Protein AF-A0A956CXM8-F1 (afdb_monomer_lite)

Secondary structure (DSSP, 8-state):
---SSHHHHH-HHHHS-B--TTT--S-EEEEEEEEEEETTEEEEEEEEEEETTT--EEEEE-HHHHHHHHHHHHHHHHHHHHHHHHHHH-TTT-HHHHHHHHHHHHHHHHHHHHHHHHHHHHHHS-B-

pLDDT: mean 85.51, std 10.47, range [41.03, 95.62]

Sequence (128 aa):
MFGRNADLSTDQRANETRKCAGCGQPAVRVYHVTRHYVNSIPAGRTYEHRCHACGVQFRTISTW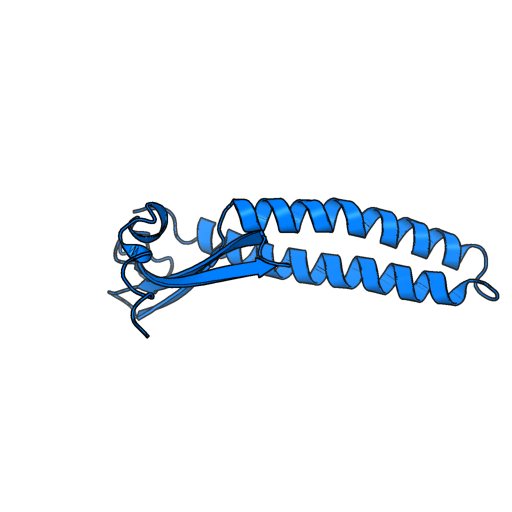RAIREAFFVMLMVPIGLVMLGVGAMDLSDHWWAILVGLLFVGVAGLISWSTGKALLQLSKNPPA

Foldseek 3Di:
DPDWPVVLVPPPVQVFFWQDLVPRDSQKGFPGKDFDDDPNHGLFIKTWIAGPPPRDIDIATDPSNLVVLVVLLVVLQVQLVVLCVVCVVPVPPRVVSPVSSCVSNVVNVVSCVVNVRNVVSPVSIDGD

Structure (mmCIF, N/CA/C/O backbone):
data_AF-A0A956CXM8-F1
#
_entry.id   AF-A0A956CXM8-F1
#
loop_
_atom_site.group_PDB
_atom_site.id
_atom_site.type_symbol
_atom_site.label_atom_id
_atom_site.label_alt_id
_atom_site.label_comp_id
_atom_site.label_asym_id
_atom_site.label_entity_id
_atom_site.label_seq_id
_atom_site.pdbx_PDB_ins_code
_atom_site.Cartn_x
_atom_site.Cartn_y
_atom_site.Cartn_z
_atom_site.occupancy
_atom_site.B_iso_or_equiv
_atom_site.auth_seq_id
_atom_site.auth_comp_id
_atom_site.auth_asym_id
_atom_site.auth_atom_id
_atom_site.pdbx_PDB_model_num
ATOM 1 N N . MET A 1 1 ? -21.141 -20.766 0.888 1.00 41.09 1 MET A N 1
ATOM 2 C CA . MET A 1 1 ? -21.097 -19.390 1.438 1.00 41.09 1 MET A CA 1
ATOM 3 C C . MET A 1 1 ? -21.161 -19.429 2.972 1.00 41.09 1 MET A C 1
ATOM 5 O O . MET A 1 1 ? -22.237 -19.240 3.493 1.00 41.09 1 MET A O 1
ATOM 9 N N . PHE A 1 2 ? -20.064 -19.670 3.708 1.00 41.41 2 PHE A N 1
ATOM 10 C CA . PHE A 1 2 ? -20.016 -19.548 5.190 1.00 41.41 2 PHE A CA 1
ATOM 11 C C . PHE A 1 2 ? -18.562 -19.397 5.700 1.00 41.41 2 PHE A C 1
ATOM 13 O O . PHE A 1 2 ? -18.099 -20.168 6.525 1.00 41.41 2 PHE A O 1
ATOM 20 N N . GLY A 1 3 ? -17.799 -18.431 5.169 1.00 41.03 3 GLY A N 1
ATOM 21 C CA . GLY A 1 3 ? -16.382 -18.245 5.552 1.00 41.03 3 GLY A CA 1
ATOM 22 C C . GLY A 1 3 ? -15.984 -16.843 6.024 1.00 41.03 3 GLY A C 1
ATOM 23 O O . GLY A 1 3 ? -14.867 -16.655 6.479 1.00 41.03 3 GLY A O 1
ATOM 24 N N . ARG A 1 4 ? -16.863 -15.834 5.922 1.00 52.19 4 ARG A N 1
ATOM 25 C CA . ARG A 1 4 ? -16.454 -14.422 6.087 1.00 52.19 4 ARG A CA 1
ATOM 26 C C . ARG A 1 4 ? -16.286 -13.943 7.537 1.00 52.19 4 ARG A C 1
ATOM 28 O O . ARG A 1 4 ? -15.542 -12.994 7.744 1.00 52.19 4 ARG A O 1
ATOM 35 N N . ASN A 1 5 ? -16.924 -14.582 8.521 1.00 50.28 5 ASN A N 1
ATOM 36 C CA . ASN A 1 5 ? -16.932 -14.080 9.907 1.00 50.28 5 ASN A CA 1
ATOM 37 C C . ASN A 1 5 ? -15.957 -14.803 10.853 1.00 50.28 5 ASN A C 1
ATOM 39 O O . ASN A 1 5 ? -15.498 -14.190 11.811 1.00 50.28 5 ASN A O 1
ATOM 43 N N . ALA A 1 6 ? -15.596 -16.063 10.581 1.00 50.69 6 ALA A N 1
ATOM 44 C CA . ALA A 1 6 ? -14.686 -16.836 11.442 1.00 50.69 6 ALA A CA 1
ATOM 45 C C . ALA A 1 6 ? -13.232 -16.318 11.414 1.00 50.69 6 ALA A C 1
ATOM 47 O O . ALA A 1 6 ? -12.463 -16.534 12.345 1.00 50.69 6 ALA A O 1
ATOM 48 N N . ASP A 1 7 ? -12.858 -15.600 10.354 1.00 60.62 7 ASP A N 1
ATOM 49 C CA . ASP A 1 7 ? -11.508 -15.061 10.179 1.00 60.62 7 ASP A CA 1
ATOM 50 C C . ASP A 1 7 ? -11.288 -13.705 10.874 1.00 60.62 7 ASP A C 1
ATOM 52 O O . ASP A 1 7 ? -10.146 -13.334 11.139 1.00 60.62 7 ASP A O 1
ATOM 56 N N . LEU A 1 8 ? -12.356 -12.957 11.178 1.00 61.78 8 LEU A N 1
ATOM 57 C CA . LEU A 1 8 ? -12.264 -11.701 11.937 1.00 61.78 8 LEU A CA 1
ATOM 58 C C . LEU A 1 8 ? -11.921 -11.974 13.404 1.00 61.78 8 LEU A C 1
ATOM 60 O O . LEU A 1 8 ? -11.103 -11.265 13.978 1.00 61.78 8 LEU A O 1
ATOM 64 N N . SER A 1 9 ? -12.511 -13.019 13.995 1.00 63.53 9 SER A N 1
ATOM 65 C CA . SER A 1 9 ? -12.311 -13.348 15.410 1.00 63.53 9 SER A CA 1
ATOM 66 C C . SER A 1 9 ? -10.900 -13.849 15.723 1.00 63.53 9 SER A C 1
ATOM 68 O O . SER A 1 9 ? -10.456 -13.705 16.858 1.00 63.53 9 SER A O 1
ATOM 70 N N . THR A 1 10 ? -10.186 -14.403 14.740 1.00 72.19 10 THR A N 1
ATOM 71 C CA . THR A 1 10 ? -8.823 -14.935 14.904 1.00 72.19 10 THR A CA 1
ATOM 72 C C . THR A 1 10 ? -7.727 -13.950 14.492 1.00 72.19 10 THR A C 1
ATOM 74 O O . THR A 1 10 ? -6.576 -14.113 14.897 1.00 72.19 10 THR A O 1
ATOM 77 N N . ASP A 1 11 ? -8.042 -12.905 13.720 1.00 77.94 11 ASP A N 1
ATOM 78 C CA . ASP A 1 11 ? -7.070 -11.875 13.352 1.00 77.94 11 ASP A CA 1
ATOM 79 C C . ASP A 1 11 ? -6.966 -10.826 14.471 1.00 77.94 11 ASP A C 1
ATOM 81 O O . ASP A 1 11 ? -7.824 -9.954 14.617 1.00 77.94 11 ASP A O 1
ATOM 85 N N . GLN A 1 12 ? -5.882 -10.887 15.253 1.00 81.25 12 GLN A N 1
ATOM 86 C CA . GLN A 1 12 ? -5.603 -9.934 16.335 1.00 81.25 12 GLN A CA 1
ATOM 87 C C . GLN A 1 12 ? -5.720 -8.474 15.867 1.00 81.25 12 GLN A C 1
ATOM 89 O O . GLN A 1 12 ? -6.249 -7.634 16.590 1.00 81.25 12 GLN A O 1
ATOM 94 N N . ARG A 1 13 ? -5.297 -8.172 14.632 1.00 77.19 13 ARG A N 1
ATOM 95 C CA . ARG A 1 13 ? -5.353 -6.816 14.070 1.00 77.19 13 ARG A CA 1
ATOM 96 C C . ARG A 1 13 ? -6.769 -6.393 13.681 1.00 77.19 13 ARG A C 1
ATOM 98 O O . ARG A 1 13 ? -7.039 -5.199 13.605 1.00 77.19 13 ARG A O 1
ATOM 105 N N . ALA A 1 14 ? -7.660 -7.346 13.412 1.00 81.88 14 ALA A N 1
ATOM 106 C CA . ALA A 1 14 ? -9.073 -7.063 13.180 1.00 81.88 14 ALA A CA 1
ATOM 107 C C . ALA A 1 14 ? -9.851 -6.840 14.485 1.00 81.88 14 ALA A C 1
ATOM 109 O O . ALA A 1 14 ? -10.810 -6.068 14.502 1.00 81.88 14 ALA A O 1
ATOM 110 N N . ASN A 1 15 ? -9.416 -7.488 15.568 1.00 81.69 15 ASN A N 1
ATOM 111 C CA . ASN A 1 15 ? -10.000 -7.330 16.899 1.00 81.69 15 ASN A CA 1
ATOM 112 C C . ASN A 1 15 ? -9.509 -6.078 17.641 1.00 81.69 15 ASN A C 1
ATOM 114 O O . ASN A 1 15 ? -10.177 -5.637 18.574 1.00 81.69 15 ASN A O 1
ATOM 118 N N . GLU A 1 16 ? -8.376 -5.504 17.235 1.00 84.31 16 GLU A N 1
ATOM 119 C CA . GLU A 1 16 ? -7.819 -4.279 17.809 1.00 84.31 16 GLU A CA 1
ATOM 120 C C . GLU A 1 16 ? -8.678 -3.050 17.463 1.00 84.31 16 GLU A C 1
ATOM 122 O O . GLU A 1 16 ? -8.852 -2.688 16.294 1.00 84.31 16 GLU A O 1
ATOM 127 N N . THR A 1 17 ? -9.196 -2.381 18.492 1.00 84.50 17 THR A N 1
ATOM 128 C CA . THR A 1 17 ? -9.944 -1.129 18.346 1.00 84.50 17 THR A CA 1
ATOM 129 C C . THR A 1 17 ? -8.993 0.025 18.030 1.00 84.50 17 THR A C 1
ATOM 131 O O . THR A 1 17 ? -7.880 0.094 18.550 1.00 84.50 17 THR A O 1
ATOM 134 N N . ARG A 1 18 ? -9.425 0.963 17.183 1.00 87.56 18 ARG A N 1
ATOM 135 C CA . ARG A 1 18 ? -8.636 2.150 16.805 1.00 87.56 18 ARG A CA 1
ATOM 136 C C . ARG A 1 18 ? -9.362 3.448 17.136 1.00 87.56 18 ARG A C 1
ATOM 138 O O . ARG A 1 18 ? -10.595 3.487 17.185 1.00 87.56 18 ARG A O 1
ATOM 145 N N . LYS A 1 19 ? -8.595 4.524 17.324 1.00 90.50 19 LYS A N 1
ATOM 146 C CA . LYS A 1 19 ? -9.126 5.889 17.453 1.00 90.50 19 LYS A CA 1
ATOM 147 C C . LYS A 1 19 ? -9.526 6.415 16.085 1.00 90.50 19 LYS A C 1
ATOM 149 O O . LYS A 1 19 ? -8.776 6.283 15.121 1.00 90.50 19 LYS A O 1
ATOM 154 N N . CYS A 1 20 ? -10.707 7.019 16.001 1.00 90.50 20 CYS A N 1
ATOM 155 C CA . CYS A 1 20 ? -11.160 7.671 14.780 1.00 90.50 20 CYS A CA 1
ATOM 156 C C . CYS A 1 20 ? -10.509 9.048 14.625 1.00 90.50 20 CYS A C 1
ATOM 158 O O . CYS A 1 20 ? -10.684 9.908 15.482 1.00 90.50 20 CYS A O 1
ATOM 160 N N . ALA A 1 21 ? -9.862 9.305 13.491 1.00 88.31 21 ALA A N 1
ATOM 161 C CA . ALA A 1 21 ? -9.302 10.617 13.166 1.00 88.31 21 ALA A CA 1
ATOM 162 C C . ALA A 1 21 ? -10.364 11.726 13.033 1.00 88.31 21 ALA A C 1
ATOM 164 O O . ALA A 1 21 ? -10.046 12.898 13.194 1.00 88.31 21 ALA A O 1
ATOM 165 N N . GLY A 1 22 ? -11.615 11.371 12.713 1.00 86.25 22 GLY A N 1
ATOM 166 C CA . GLY A 1 22 ? -12.700 12.337 12.518 1.00 86.25 22 GLY A CA 1
ATOM 167 C C . GLY A 1 22 ? -13.355 12.810 13.817 1.00 86.25 22 GLY A C 1
ATOM 168 O O . GLY A 1 22 ? -13.692 13.980 13.931 1.00 86.25 22 GLY A O 1
ATOM 169 N N .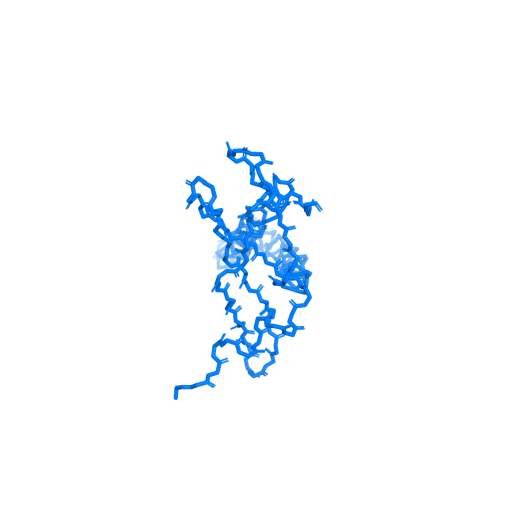 CYS A 1 23 ? -13.546 11.915 14.793 1.00 89.88 23 CYS A N 1
ATOM 170 C CA . CYS A 1 23 ? -14.276 12.225 16.032 1.00 89.88 23 CYS A CA 1
ATOM 171 C C . CYS A 1 23 ? -13.518 11.885 17.326 1.00 89.88 23 CYS A C 1
ATOM 173 O O . CYS A 1 23 ? -14.082 12.013 18.408 1.00 89.88 23 CYS A O 1
ATOM 175 N N . GLY A 1 24 ? -12.284 11.381 17.242 1.00 86.12 24 GLY A N 1
ATOM 176 C CA . GLY A 1 24 ? -11.427 11.039 18.386 1.00 86.12 24 GLY A CA 1
ATOM 177 C C . GLY A 1 24 ? -11.828 9.786 19.176 1.00 86.12 24 GLY A C 1
ATOM 178 O O . GLY A 1 24 ? -11.030 9.277 19.958 1.00 86.12 24 GLY A O 1
ATOM 179 N N . GLN A 1 25 ? -13.036 9.255 18.966 1.00 87.62 25 GLN A N 1
ATOM 180 C CA . GLN A 1 25 ? -13.571 8.136 19.746 1.00 87.62 25 GLN A CA 1
ATOM 181 C C . GLN A 1 25 ? -12.839 6.807 19.455 1.00 87.62 25 GLN A C 1
ATOM 183 O O . GLN A 1 25 ? -12.580 6.502 18.280 1.00 87.62 25 GLN A O 1
ATOM 188 N N . PRO A 1 26 ? -12.569 5.973 20.480 1.00 80.81 26 PRO A N 1
ATOM 189 C CA . PRO A 1 26 ? -12.011 4.625 20.343 1.00 80.81 26 PRO A CA 1
ATOM 190 C C . PRO A 1 26 ? -13.107 3.621 19.950 1.00 80.81 26 PRO A C 1
ATOM 192 O O . PRO A 1 26 ? -13.384 2.654 20.649 1.00 80.81 26 PRO A O 1
ATOM 195 N N . ALA A 1 27 ? -13.790 3.891 18.841 1.00 76.19 27 ALA A N 1
ATOM 196 C CA . ALA A 1 27 ? -14.956 3.129 18.397 1.00 76.19 27 ALA A CA 1
ATOM 197 C C . ALA A 1 27 ? -14.822 2.686 16.938 1.00 76.19 27 ALA A C 1
ATOM 199 O O . ALA A 1 27 ? -15.816 2.561 16.223 1.00 76.19 27 ALA A O 1
ATOM 200 N N . VAL A 1 28 ? -13.592 2.510 16.457 1.00 79.12 28 VAL A N 1
ATOM 201 C CA . VAL A 1 28 ? -13.344 2.005 15.111 1.00 79.12 28 VAL A CA 1
ATOM 202 C C . VAL A 1 28 ? -13.034 0.522 15.174 1.00 79.12 28 VAL A C 1
ATOM 204 O O . VAL A 1 28 ? -12.045 0.123 15.792 1.00 79.12 28 VAL A O 1
ATOM 207 N N . ARG A 1 29 ? -13.855 -0.273 14.486 1.00 82.19 29 ARG A N 1
ATOM 208 C CA . ARG A 1 29 ? -13.646 -1.710 14.321 1.00 82.19 29 ARG A CA 1
ATOM 209 C C . ARG A 1 29 ? -13.515 -2.066 12.849 1.00 82.19 29 ARG A C 1
ATOM 211 O O . ARG A 1 29 ? -14.095 -1.409 11.977 1.00 82.19 29 ARG A O 1
ATOM 218 N N . VAL A 1 30 ? -12.777 -3.137 12.580 1.00 86.81 30 VAL A N 1
ATOM 219 C CA . VAL A 1 30 ? -12.778 -3.763 11.263 1.00 86.81 30 VAL A CA 1
ATOM 220 C C . VAL A 1 30 ? -14.115 -4.461 11.052 1.00 86.81 30 VAL A C 1
ATOM 222 O O . VAL A 1 30 ? -14.519 -5.298 11.857 1.00 86.81 30 VAL A O 1
ATOM 225 N N . TYR A 1 31 ? -14.796 -4.125 9.961 1.00 86.50 31 TYR A N 1
ATOM 226 C CA . TYR A 1 31 ? -16.046 -4.784 9.569 1.00 86.50 31 TYR A CA 1
ATOM 227 C C . TYR A 1 31 ? -15.856 -5.714 8.369 1.00 86.50 31 TYR A C 1
ATOM 229 O O . TYR A 1 31 ? -16.662 -6.617 8.149 1.00 86.50 31 TYR A O 1
ATOM 237 N N . HIS A 1 32 ? -14.792 -5.507 7.588 1.00 86.50 32 HIS A N 1
ATOM 238 C CA . HIS A 1 32 ? -14.486 -6.340 6.437 1.00 86.50 32 HIS A CA 1
ATOM 239 C C . HIS A 1 32 ? -12.977 -6.529 6.264 1.00 86.50 32 HIS A C 1
ATOM 241 O O . HIS A 1 32 ? -12.191 -5.588 6.390 1.00 86.50 32 HIS A O 1
ATOM 247 N N . VAL A 1 33 ? -12.573 -7.766 5.965 1.00 88.31 33 VAL A N 1
ATOM 248 C CA . VAL A 1 33 ? -11.188 -8.125 5.647 1.00 88.31 33 VAL A CA 1
ATOM 249 C C . VAL A 1 33 ? -11.158 -8.781 4.280 1.00 88.31 33 VAL A C 1
ATOM 251 O O . VAL A 1 33 ? -11.795 -9.808 4.055 1.00 88.31 33 VAL A O 1
ATOM 254 N N . THR A 1 34 ? -10.366 -8.217 3.377 1.00 88.19 34 THR A N 1
ATOM 255 C CA . THR A 1 34 ? -10.084 -8.818 2.075 1.00 88.19 34 THR A CA 1
ATOM 256 C C . THR A 1 34 ? -8.713 -9.479 2.118 1.00 88.19 34 THR A C 1
ATOM 258 O O . THR A 1 34 ? -7.704 -8.822 2.392 1.00 88.19 34 THR A O 1
ATOM 261 N N . ARG A 1 35 ? -8.659 -10.780 1.828 1.00 87.25 35 ARG A N 1
ATOM 262 C CA . ARG A 1 35 ? -7.403 -11.509 1.620 1.00 87.25 35 ARG A CA 1
ATOM 263 C C . ARG A 1 35 ? -7.025 -11.438 0.152 1.00 87.25 35 ARG A C 1
ATOM 265 O O . ARG A 1 35 ? -7.857 -11.680 -0.715 1.00 87.25 35 ARG A O 1
ATOM 272 N N . HIS A 1 36 ? -5.770 -11.115 -0.106 1.00 85.06 36 HIS A N 1
ATOM 273 C CA . HIS A 1 36 ? -5.219 -11.082 -1.451 1.00 85.06 36 HIS A CA 1
ATOM 274 C C . HIS A 1 36 ? -4.362 -12.324 -1.638 1.00 85.06 36 HIS A C 1
ATOM 276 O O . HIS A 1 36 ? -3.621 -12.697 -0.727 1.00 85.06 36 HIS A O 1
ATOM 282 N N . TYR A 1 37 ? -4.449 -12.936 -2.815 1.00 86.19 37 TYR A N 1
ATOM 283 C CA . TYR A 1 37 ? -3.626 -14.073 -3.221 1.00 86.19 37 TYR A CA 1
ATOM 284 C C . TYR A 1 37 ? -3.009 -13.782 -4.586 1.00 86.19 37 TYR A C 1
ATOM 286 O O . TYR A 1 37 ? -3.649 -13.165 -5.434 1.00 86.19 37 TYR A O 1
ATOM 294 N N . VAL A 1 38 ? -1.769 -14.215 -4.786 1.00 83.88 38 VAL A N 1
ATOM 295 C CA . VAL A 1 38 ? -1.090 -14.193 -6.087 1.00 83.88 38 VAL A CA 1
ATOM 296 C C . VAL A 1 38 ? -0.609 -15.611 -6.337 1.00 83.88 38 VAL A C 1
ATOM 298 O O . VAL A 1 38 ? 0.182 -16.115 -5.549 1.00 83.88 38 VAL A O 1
ATOM 301 N N . ASN A 1 39 ? -1.118 -16.274 -7.376 1.00 86.00 39 ASN A N 1
ATOM 302 C CA . ASN A 1 39 ? -0.795 -17.675 -7.686 1.00 86.00 39 ASN A CA 1
ATOM 303 C C . ASN A 1 39 ? -0.927 -18.604 -6.463 1.00 86.00 39 ASN A C 1
ATOM 305 O O . ASN A 1 39 ? -0.020 -19.366 -6.148 1.00 86.00 39 ASN A O 1
ATOM 309 N N . SER A 1 40 ? -2.036 -18.480 -5.724 1.00 85.81 40 SER A N 1
ATOM 310 C CA . SER A 1 40 ? -2.303 -19.213 -4.470 1.00 85.81 40 SER A CA 1
ATOM 311 C C . SER A 1 40 ? -1.374 -18.884 -3.289 1.00 85.81 40 SER A C 1
ATOM 313 O O . SER A 1 40 ? -1.568 -19.408 -2.195 1.00 85.81 40 SER A O 1
ATOM 315 N N . ILE A 1 41 ? -0.423 -17.961 -3.450 1.00 83.38 41 ILE A N 1
ATOM 316 C CA . ILE A 1 41 ? 0.462 -17.491 -2.382 1.00 83.38 41 ILE A CA 1
ATOM 317 C C . ILE A 1 41 ? -0.217 -16.329 -1.641 1.00 83.38 41 ILE A C 1
ATOM 319 O O . ILE A 1 41 ? -0.705 -15.390 -2.285 1.00 83.38 41 ILE A O 1
ATOM 323 N N . PRO A 1 42 ? -0.260 -16.345 -0.293 1.00 84.81 42 PRO A N 1
ATOM 324 C CA . PRO A 1 42 ? -0.862 -15.276 0.490 1.00 84.81 42 PRO A CA 1
ATOM 325 C C . PRO A 1 42 ? -0.139 -13.949 0.252 1.00 84.81 42 PRO A C 1
ATOM 327 O O . PRO A 1 42 ? 1.018 -13.728 0.612 1.00 84.81 42 PRO A O 1
ATOM 330 N N . ALA A 1 43 ? -0.886 -13.027 -0.335 1.00 84.62 43 ALA A N 1
ATOM 331 C CA . ALA A 1 43 ? -0.420 -11.746 -0.823 1.00 84.62 43 ALA A CA 1
ATOM 332 C C . ALA A 1 43 ? -0.709 -10.585 0.152 1.00 84.62 43 ALA A C 1
ATOM 334 O O . ALA A 1 43 ? -0.535 -9.413 -0.186 1.00 84.62 43 ALA A O 1
ATOM 335 N N . GLY A 1 44 ? -1.145 -10.908 1.367 1.00 86.56 44 GLY A N 1
ATOM 336 C CA . GLY A 1 44 ? -1.474 -9.952 2.416 1.00 86.56 44 GLY A CA 1
ATOM 337 C C . GLY A 1 44 ? -2.968 -9.654 2.520 1.00 86.56 44 GLY A C 1
ATOM 338 O O . GLY A 1 44 ? -3.806 -10.287 1.877 1.00 86.56 44 GLY A O 1
ATOM 339 N N . ARG A 1 45 ? -3.309 -8.713 3.403 1.00 89.00 45 ARG A N 1
ATOM 340 C CA . ARG A 1 45 ? -4.693 -8.418 3.791 1.00 89.00 45 ARG A CA 1
ATOM 341 C C . ARG A 1 45 ? -4.977 -6.928 3.695 1.00 89.00 45 ARG A C 1
ATOM 343 O O . ARG A 1 45 ? -4.082 -6.097 3.863 1.00 89.00 45 ARG A O 1
ATOM 350 N N . THR A 1 46 ? -6.234 -6.613 3.444 1.00 89.00 46 THR A N 1
ATOM 351 C CA . THR A 1 46 ? -6.774 -5.261 3.496 1.00 89.00 46 THR A CA 1
ATOM 352 C C . THR A 1 46 ? -7.904 -5.234 4.505 1.00 89.00 46 THR A C 1
ATOM 354 O O . THR A 1 46 ? -8.764 -6.109 4.481 1.00 89.00 46 THR A O 1
ATOM 357 N N . TYR A 1 47 ? -7.877 -4.239 5.380 1.00 89.44 47 TYR A N 1
ATOM 358 C CA . TYR A 1 47 ? -8.822 -4.073 6.471 1.00 89.44 47 TYR A CA 1
ATOM 359 C C . TYR A 1 47 ? -9.669 -2.840 6.201 1.00 89.44 47 TYR A C 1
ATOM 3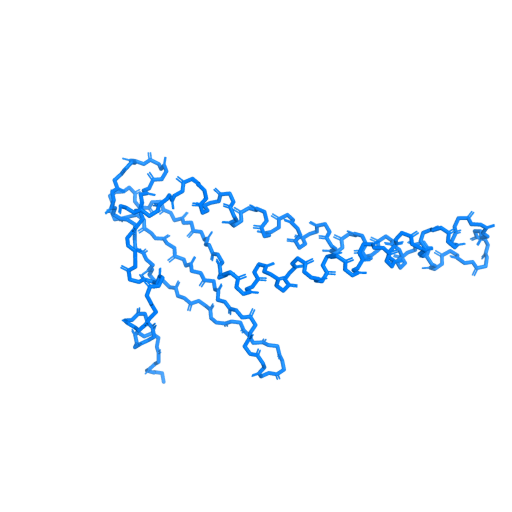61 O O . TYR A 1 47 ? -9.131 -1.748 5.992 1.00 89.44 47 TYR A O 1
ATOM 369 N N . GLU A 1 48 ? -10.982 -3.011 6.207 1.00 90.00 48 GLU A N 1
ATOM 370 C CA . GLU A 1 48 ? -11.934 -1.914 6.116 1.00 90.00 48 GLU A CA 1
ATOM 371 C C . GLU A 1 48 ? -12.496 -1.630 7.498 1.00 90.00 48 GLU A C 1
ATOM 373 O O . GLU A 1 48 ? -13.045 -2.499 8.180 1.00 90.00 48 GLU A O 1
ATOM 378 N N . HIS A 1 49 ? -12.308 -0.384 7.904 1.00 89.19 49 HIS A N 1
ATOM 379 C CA . HIS A 1 49 ? -12.632 0.131 9.216 1.00 89.19 49 HIS A CA 1
ATOM 380 C C . HIS A 1 49 ? -13.864 1.008 9.114 1.00 89.19 49 HIS A C 1
ATOM 382 O O . HIS A 1 49 ? -14.016 1.765 8.151 1.00 89.19 49 HIS A O 1
ATOM 388 N N . ARG A 1 50 ? -14.722 0.938 10.129 1.00 89.50 50 ARG A N 1
ATOM 389 C CA . ARG A 1 50 ? -15.858 1.845 10.277 1.00 89.50 50 ARG A CA 1
ATOM 390 C C . ARG A 1 50 ? -15.915 2.356 11.703 1.00 89.50 50 ARG A C 1
ATOM 392 O O . ARG A 1 50 ? -15.863 1.572 12.648 1.00 89.50 50 ARG A O 1
ATOM 399 N N . CYS A 1 51 ? -16.018 3.671 11.853 1.00 91.12 51 CYS A N 1
ATOM 400 C CA . CYS A 1 51 ? -16.283 4.271 13.150 1.00 91.12 51 CYS A CA 1
ATOM 401 C C . CYS A 1 51 ? -17.756 4.077 13.526 1.00 91.12 51 CYS A C 1
ATOM 403 O O . CYS A 1 51 ? -18.639 4.463 12.763 1.00 91.12 51 CYS A O 1
ATOM 405 N N . HIS A 1 52 ? -18.024 3.530 14.710 1.00 88.00 52 HIS A N 1
ATOM 406 C CA . HIS A 1 52 ? -19.383 3.380 15.233 1.00 88.00 52 HIS A CA 1
ATOM 407 C C . HIS A 1 52 ? -20.004 4.706 15.696 1.00 88.00 52 HIS A C 1
ATOM 409 O O . HIS A 1 52 ? -21.222 4.822 15.695 1.00 88.00 52 HIS A O 1
ATOM 415 N N . ALA A 1 53 ? -19.190 5.706 16.057 1.00 89.31 53 ALA A N 1
ATOM 416 C CA . ALA A 1 53 ? -19.683 7.006 16.517 1.00 89.31 53 ALA A CA 1
ATOM 417 C C . ALA A 1 53 ? -20.077 7.933 15.355 1.00 89.31 53 ALA A C 1
ATOM 419 O O . ALA A 1 53 ? -21.189 8.443 15.323 1.00 89.31 53 ALA A O 1
ATOM 420 N N . CYS A 1 54 ? -19.177 8.149 14.389 1.00 90.12 54 CYS A N 1
ATOM 421 C CA . CYS A 1 54 ? -19.398 9.102 13.291 1.00 90.12 54 CYS A CA 1
ATOM 422 C C . CYS A 1 54 ? -19.641 8.448 11.921 1.00 90.12 54 CYS A C 1
ATOM 424 O O . CYS A 1 54 ? -19.863 9.145 10.937 1.00 90.12 54 CYS A O 1
ATOM 426 N N . GLY A 1 55 ? -19.554 7.118 11.815 1.00 87.94 55 GLY A N 1
ATOM 427 C CA . GLY A 1 55 ? -19.804 6.390 10.568 1.00 87.94 55 GLY A CA 1
ATOM 428 C C . GLY A 1 55 ? -18.688 6.462 9.518 1.00 87.94 55 GLY A C 1
ATOM 429 O O . GLY A 1 55 ? -18.782 5.748 8.516 1.00 87.94 55 GLY A O 1
ATOM 430 N N . VAL A 1 56 ? -17.636 7.264 9.739 1.00 90.31 56 VAL A N 1
ATOM 431 C CA . VAL A 1 56 ? -16.504 7.422 8.809 1.00 90.31 56 VAL A CA 1
ATOM 432 C C . VAL A 1 56 ? -15.844 6.074 8.533 1.00 90.31 56 VAL A C 1
ATOM 434 O O . VAL A 1 56 ? -15.576 5.291 9.450 1.00 90.31 56 VAL A O 1
ATOM 437 N N . GLN A 1 57 ? -15.575 5.823 7.253 1.00 90.62 57 GLN A N 1
ATOM 438 C CA . GLN A 1 57 ? -14.918 4.615 6.776 1.00 90.62 57 GLN A CA 1
ATOM 439 C C . GLN A 1 57 ? -13.507 4.924 6.293 1.00 90.62 57 GLN A C 1
ATOM 441 O O . GLN A 1 57 ? -13.262 5.952 5.662 1.00 90.62 57 GLN A O 1
ATOM 446 N N . PHE A 1 58 ? -12.581 4.010 6.555 1.00 88.56 58 PHE A N 1
ATOM 447 C CA . PHE A 1 58 ? -11.236 4.080 6.000 1.00 88.56 58 PHE A CA 1
ATOM 448 C C . PHE A 1 58 ? -10.654 2.683 5.816 1.00 88.56 58 PHE A C 1
ATOM 450 O O . PHE A 1 58 ? -11.147 1.692 6.354 1.00 88.56 58 PHE A O 1
ATOM 457 N N . ARG A 1 59 ? -9.586 2.603 5.026 1.00 89.94 59 ARG A N 1
ATOM 458 C CA . ARG A 1 59 ? -8.948 1.344 4.656 1.00 89.94 59 ARG A CA 1
ATOM 459 C C . ARG A 1 59 ? -7.495 1.339 5.104 1.00 89.94 59 ARG A C 1
ATOM 461 O O . ARG A 1 59 ? -6.788 2.329 4.931 1.00 89.94 59 ARG A O 1
ATOM 468 N N . THR A 1 60 ? -7.048 0.208 5.634 1.00 89.38 60 THR A N 1
ATOM 469 C CA . THR A 1 60 ? -5.646 -0.033 5.983 1.00 89.38 60 THR A CA 1
ATOM 470 C C . THR A 1 60 ? -5.165 -1.363 5.409 1.00 89.38 60 THR A C 1
ATOM 472 O O . THR A 1 60 ? -5.955 -2.186 4.940 1.00 89.38 60 THR A O 1
ATOM 475 N N . ILE A 1 61 ? -3.851 -1.571 5.390 1.00 89.69 61 ILE A N 1
ATOM 476 C CA . ILE A 1 61 ? -3.214 -2.760 4.810 1.00 89.69 61 ILE A CA 1
ATOM 477 C C . ILE A 1 61 ? -2.386 -3.506 5.856 1.00 89.69 61 ILE A C 1
ATOM 479 O O . ILE A 1 61 ? -1.934 -2.918 6.841 1.00 89.69 61 ILE A O 1
ATOM 483 N N . SER A 1 62 ? -2.183 -4.808 5.646 1.00 87.62 62 SER A N 1
ATOM 484 C CA . SER A 1 62 ? -1.284 -5.599 6.486 1.00 87.62 62 SER A CA 1
ATOM 485 C C . SER A 1 62 ? 0.179 -5.215 6.266 1.00 87.62 62 SER A C 1
ATOM 487 O O . SER A 1 62 ? 0.581 -4.825 5.169 1.00 87.62 62 SER A O 1
ATOM 489 N N . THR A 1 63 ? 0.995 -5.397 7.305 1.00 85.31 63 THR A N 1
ATOM 490 C CA . THR A 1 63 ? 2.440 -5.132 7.248 1.00 85.31 63 THR A CA 1
ATOM 491 C C . THR A 1 63 ? 3.111 -5.951 6.143 1.00 85.31 63 THR A C 1
ATOM 493 O O . THR A 1 63 ? 3.885 -5.406 5.370 1.00 85.31 63 THR A O 1
ATOM 496 N N . TRP A 1 64 ? 2.732 -7.225 5.985 1.00 86.62 64 TRP A N 1
ATOM 497 C CA . TRP A 1 64 ? 3.235 -8.080 4.902 1.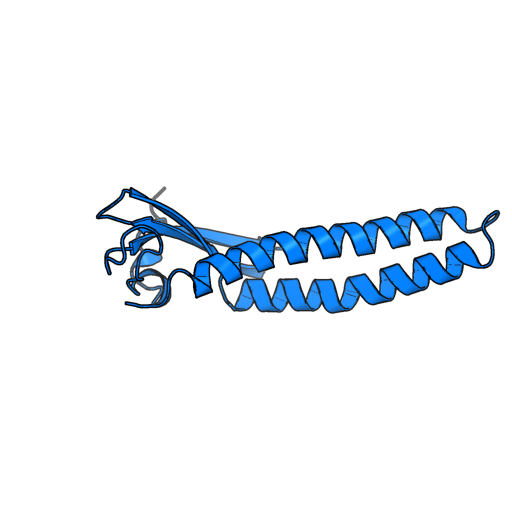00 86.62 64 TRP A CA 1
ATOM 498 C C . TRP A 1 64 ? 2.965 -7.510 3.505 1.00 86.62 64 TRP A C 1
ATOM 500 O O . TRP A 1 64 ? 3.843 -7.519 2.645 1.00 86.62 64 TRP A O 1
ATOM 510 N N . ARG A 1 65 ? 1.759 -6.969 3.279 1.00 86.12 65 ARG A N 1
ATOM 511 C CA . ARG A 1 65 ? 1.406 -6.354 1.997 1.00 86.12 65 ARG A CA 1
ATOM 512 C C . ARG A 1 65 ? 2.268 -5.122 1.725 1.00 86.12 65 ARG A C 1
ATOM 514 O O . ARG A 1 65 ? 2.777 -4.994 0.618 1.00 86.12 65 ARG A O 1
ATOM 521 N N . ALA A 1 66 ? 2.454 -4.273 2.736 1.00 86.88 66 ALA A N 1
ATOM 522 C CA . ALA A 1 66 ? 3.289 -3.080 2.634 1.00 86.88 66 ALA A CA 1
ATOM 523 C C . ALA A 1 66 ? 4.760 -3.430 2.352 1.00 86.88 66 ALA A C 1
ATOM 525 O O . ALA A 1 66 ? 5.352 -2.851 1.449 1.00 86.88 66 ALA A O 1
ATOM 526 N N . ILE A 1 67 ? 5.325 -4.415 3.063 1.00 88.94 67 ILE A N 1
ATOM 527 C CA . ILE A 1 67 ? 6.704 -4.888 2.849 1.00 88.94 67 ILE A CA 1
ATOM 528 C C . ILE A 1 67 ? 6.882 -5.389 1.417 1.00 88.94 67 ILE A C 1
ATOM 530 O O . ILE A 1 67 ? 7.829 -5.008 0.736 1.00 88.94 67 ILE A O 1
ATOM 534 N N . ARG A 1 68 ? 5.956 -6.221 0.935 1.00 88.81 68 ARG A N 1
ATOM 535 C CA . ARG A 1 68 ? 6.044 -6.761 -0.419 1.00 88.81 68 ARG A CA 1
ATOM 536 C C . ARG A 1 68 ? 5.911 -5.670 -1.483 1.00 88.81 68 ARG A C 1
ATOM 538 O O . ARG A 1 68 ? 6.658 -5.679 -2.452 1.00 88.81 68 ARG A O 1
ATOM 545 N N . GLU A 1 69 ? 4.962 -4.748 -1.325 1.00 89.19 69 GLU A N 1
ATOM 546 C CA . GLU A 1 69 ? 4.812 -3.610 -2.241 1.00 89.19 69 GLU A CA 1
ATOM 547 C C . GLU A 1 69 ? 6.082 -2.741 -2.253 1.00 89.19 69 GLU A C 1
ATOM 549 O O . GLU A 1 69 ? 6.565 -2.397 -3.328 1.00 89.19 69 GLU A O 1
ATOM 554 N N . ALA A 1 70 ? 6.690 -2.488 -1.090 1.00 89.25 70 ALA A N 1
ATOM 555 C CA . ALA A 1 70 ? 7.959 -1.767 -0.990 1.00 89.25 70 ALA A CA 1
ATOM 556 C C . ALA A 1 70 ? 9.114 -2.508 -1.684 1.00 89.25 70 ALA A C 1
ATOM 558 O O . ALA A 1 70 ? 9.898 -1.884 -2.394 1.00 89.25 70 ALA A O 1
ATOM 559 N N . PHE A 1 71 ? 9.195 -3.833 -1.535 1.00 91.50 71 PHE A N 1
ATOM 560 C CA . PHE A 1 71 ? 10.193 -4.654 -2.224 1.00 91.50 71 PHE A CA 1
ATOM 561 C C . PHE A 1 71 ? 10.054 -4.565 -3.751 1.00 91.50 71 PHE A C 1
ATOM 563 O O . PHE A 1 71 ? 11.042 -4.367 -4.454 1.00 91.50 71 PHE A O 1
ATOM 570 N N . PHE A 1 72 ? 8.826 -4.640 -4.276 1.00 89.19 72 PHE A N 1
ATOM 571 C CA . PHE A 1 72 ? 8.589 -4.474 -5.712 1.00 89.19 72 PHE A CA 1
ATOM 572 C C . PHE A 1 72 ? 8.982 -3.084 -6.211 1.00 89.19 72 PHE A C 1
ATOM 574 O O . PHE A 1 72 ? 9.613 -2.979 -7.258 1.00 89.19 72 PHE A O 1
ATOM 581 N N . VAL A 1 73 ? 8.653 -2.024 -5.469 1.00 91.69 73 VAL A N 1
ATOM 582 C CA . VAL A 1 73 ? 9.054 -0.652 -5.820 1.00 91.69 73 VAL A CA 1
ATOM 583 C C . VAL A 1 73 ? 10.578 -0.518 -5.826 1.00 91.69 73 VAL A C 1
ATOM 585 O O . VAL A 1 73 ? 11.135 0.009 -6.787 1.00 91.69 73 VAL A O 1
ATOM 588 N N . MET A 1 74 ? 11.252 -1.054 -4.806 1.00 93.81 74 MET A N 1
ATOM 589 C CA . MET A 1 74 ? 12.714 -1.054 -4.702 1.00 93.81 74 MET A CA 1
ATOM 590 C C . MET A 1 74 ? 13.384 -1.732 -5.905 1.00 93.81 74 MET A C 1
ATOM 592 O O . MET A 1 74 ? 14.454 -1.300 -6.317 1.00 93.81 74 MET A O 1
ATOM 596 N N . LEU A 1 75 ? 12.757 -2.759 -6.485 1.00 93.31 75 LEU A N 1
ATOM 597 C CA . LEU A 1 75 ? 13.276 -3.475 -7.651 1.00 93.31 75 LEU A CA 1
ATOM 598 C C . LEU A 1 75 ? 12.910 -2.788 -8.979 1.00 93.31 75 LEU A C 1
ATOM 600 O O . LEU A 1 75 ? 13.742 -2.695 -9.877 1.00 93.31 75 LEU A O 1
ATOM 604 N N . MET A 1 76 ? 11.681 -2.287 -9.118 1.00 91.88 76 MET A N 1
ATOM 605 C CA . MET A 1 76 ? 11.168 -1.719 -10.373 1.00 91.88 76 MET A CA 1
ATOM 606 C C . MET A 1 76 ? 11.775 -0.353 -10.702 1.00 91.88 76 MET A C 1
ATOM 608 O O . MET A 1 76 ? 12.071 -0.083 -11.863 1.00 91.88 76 MET A O 1
ATOM 612 N N . VAL A 1 77 ? 11.975 0.506 -9.699 1.00 94.88 77 VAL A N 1
ATOM 613 C CA . VAL A 1 77 ? 12.519 1.858 -9.899 1.00 94.88 77 VAL A CA 1
ATOM 614 C C . 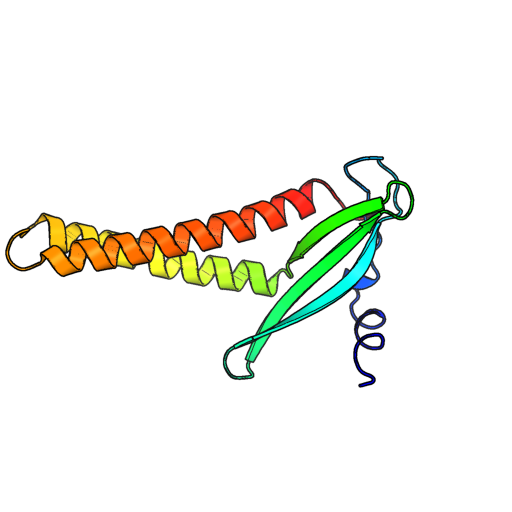VAL A 1 77 ? 13.921 1.851 -10.526 1.00 94.88 77 VAL A C 1
ATOM 616 O O . VAL A 1 77 ? 14.083 2.513 -11.550 1.00 94.88 77 VAL A O 1
ATOM 619 N N . PRO A 1 78 ? 14.932 1.122 -10.006 1.00 95.62 78 PRO A N 1
ATOM 620 C CA . PRO A 1 78 ? 16.264 1.126 -10.611 1.00 95.62 78 PRO A CA 1
ATOM 621 C C . PRO A 1 78 ? 16.257 0.527 -12.019 1.00 95.62 78 PRO A C 1
ATOM 623 O O . PRO A 1 78 ? 16.923 1.064 -12.897 1.00 95.62 78 PRO A O 1
ATOM 626 N N . ILE A 1 79 ? 15.463 -0.521 -12.270 1.00 94.75 79 ILE A N 1
ATOM 627 C CA . ILE A 1 79 ? 15.309 -1.089 -13.619 1.00 94.75 79 ILE A CA 1
ATOM 628 C C . ILE A 1 79 ? 14.728 -0.042 -14.573 1.00 94.75 79 ILE A C 1
ATOM 630 O O . ILE A 1 79 ? 15.258 0.157 -15.663 1.00 94.75 79 ILE A O 1
ATOM 634 N N . GLY A 1 80 ? 13.676 0.662 -14.148 1.00 92.75 80 GLY A N 1
ATOM 635 C CA . GLY A 1 80 ? 13.077 1.737 -14.931 1.00 92.75 80 GLY A CA 1
ATOM 636 C C . GLY A 1 80 ? 14.076 2.852 -15.247 1.00 92.75 80 GLY A C 1
ATOM 637 O O . GLY A 1 80 ? 14.167 3.281 -16.393 1.00 92.75 80 GLY A O 1
ATOM 638 N N . LEU A 1 81 ? 14.881 3.268 -14.265 1.00 94.50 81 LEU A N 1
ATOM 639 C CA . LEU A 1 81 ? 15.919 4.288 -14.447 1.00 94.50 81 LEU A CA 1
ATOM 640 C C . LEU A 1 81 ? 17.031 3.841 -15.404 1.00 94.50 81 LEU A C 1
ATOM 642 O O . LEU A 1 81 ? 17.448 4.628 -16.250 1.00 94.50 81 LEU A O 1
ATOM 646 N N . VAL A 1 82 ? 17.484 2.588 -15.312 1.00 95.19 82 VAL A N 1
ATOM 647 C CA . VAL A 1 82 ? 18.477 2.031 -16.246 1.00 95.19 82 VAL A CA 1
ATOM 648 C C . VAL A 1 82 ? 17.926 2.026 -17.671 1.00 95.19 82 VAL A C 1
ATOM 650 O O . VAL A 1 82 ? 18.613 2.470 -18.586 1.00 95.19 82 VAL A O 1
ATOM 653 N N . MET A 1 83 ? 16.676 1.599 -17.864 1.00 92.25 83 MET A N 1
ATOM 654 C CA . MET A 1 83 ? 16.039 1.573 -19.186 1.00 92.25 83 MET A CA 1
ATOM 655 C C . MET A 1 83 ? 15.851 2.976 -19.778 1.00 92.25 83 MET A C 1
ATOM 657 O O . MET A 1 83 ? 16.106 3.176 -20.964 1.00 92.25 83 MET A O 1
ATOM 661 N N . LEU A 1 84 ? 15.486 3.965 -18.953 1.00 92.81 84 LEU A N 1
ATOM 662 C CA . LEU A 1 84 ? 15.457 5.371 -19.371 1.00 92.81 84 LEU A CA 1
ATOM 663 C C . LEU A 1 84 ? 16.847 5.865 -19.787 1.00 92.81 84 LEU A C 1
ATOM 665 O O . LEU A 1 84 ? 16.967 6.557 -20.793 1.00 92.81 84 LEU A O 1
ATOM 669 N N . GLY A 1 85 ? 17.890 5.489 -19.040 1.00 91.44 85 GLY A N 1
ATOM 670 C CA . GLY A 1 85 ? 19.275 5.826 -19.364 1.00 91.44 85 GLY A CA 1
ATOM 671 C C . GLY A 1 85 ? 19.728 5.240 -20.702 1.00 91.44 85 GLY A C 1
ATOM 672 O O . GLY A 1 85 ? 20.270 5.968 -21.526 1.00 91.44 85 GLY A O 1
ATOM 673 N N . VAL A 1 86 ? 19.448 3.955 -20.949 1.00 90.25 86 VAL A N 1
ATOM 674 C CA . VAL A 1 86 ? 19.754 3.283 -22.227 1.00 90.25 86 VAL A CA 1
ATOM 675 C C . VAL A 1 86 ? 19.019 3.956 -23.385 1.00 90.25 86 VAL A C 1
ATOM 677 O O . VAL A 1 86 ? 19.638 4.303 -24.386 1.00 90.25 86 VAL A O 1
ATOM 680 N N . GLY A 1 87 ? 17.716 4.206 -23.232 1.00 88.94 87 GLY A N 1
ATOM 681 C CA . GLY A 1 87 ? 16.921 4.867 -24.266 1.00 88.94 87 GLY A CA 1
ATOM 682 C C . GLY A 1 87 ? 17.363 6.304 -24.562 1.00 88.94 87 GLY A C 1
ATOM 683 O O . GLY A 1 87 ? 17.198 6.770 -25.684 1.00 88.94 87 GLY A O 1
ATOM 684 N N . ALA A 1 88 ? 17.953 7.004 -23.587 1.00 88.62 88 ALA A N 1
ATOM 685 C CA . ALA A 1 88 ? 18.457 8.364 -23.769 1.00 88.62 88 ALA A CA 1
ATOM 686 C C . ALA A 1 88 ? 19.788 8.434 -24.539 1.00 88.62 88 ALA A C 1
ATOM 688 O O . ALA A 1 88 ? 20.082 9.474 -25.126 1.00 88.62 88 ALA A O 1
ATOM 689 N N . MET A 1 89 ? 20.594 7.365 -24.535 1.00 88.38 89 MET A N 1
ATOM 690 C CA . MET A 1 89 ? 21.882 7.335 -25.244 1.00 88.38 89 MET A CA 1
ATOM 691 C C . MET A 1 89 ? 21.716 7.149 -26.757 1.00 88.38 89 MET A C 1
ATOM 693 O O . MET A 1 89 ? 22.559 7.623 -27.513 1.00 88.38 89 MET A O 1
ATOM 697 N N . ASP A 1 90 ? 20.633 6.502 -27.195 1.00 86.12 90 ASP A N 1
ATOM 698 C CA . ASP A 1 90 ? 20.349 6.259 -28.611 1.00 86.12 90 ASP A CA 1
ATOM 699 C C . ASP A 1 90 ? 18.834 6.218 -28.872 1.00 86.12 90 ASP A C 1
ATOM 701 O O . ASP A 1 90 ? 18.175 5.174 -28.803 1.00 86.12 90 ASP A O 1
ATOM 705 N N . LEU A 1 91 ? 18.269 7.400 -29.141 1.00 77.25 91 LEU A N 1
ATOM 706 C CA . LEU A 1 91 ? 16.824 7.593 -29.267 1.00 77.25 91 LEU A CA 1
ATOM 707 C C . LEU A 1 91 ? 16.231 6.901 -30.507 1.00 77.25 91 LEU A C 1
ATOM 709 O O . LEU A 1 91 ? 15.036 6.610 -30.513 1.00 77.25 91 LEU A O 1
ATOM 713 N N . SER A 1 92 ? 17.029 6.666 -31.555 1.00 80.50 92 SER A N 1
ATOM 714 C CA . SER A 1 92 ? 16.554 6.076 -32.814 1.00 80.50 92 SER A CA 1
ATOM 715 C C . SER A 1 92 ? 16.309 4.577 -32.693 1.00 80.50 92 SER A C 1
ATOM 717 O O . SER A 1 92 ? 15.242 4.103 -33.086 1.00 80.50 92 SER A O 1
ATOM 719 N N . ASP A 1 93 ? 17.244 3.849 -32.083 1.00 86.62 93 ASP A N 1
ATOM 720 C CA . ASP A 1 93 ? 17.184 2.385 -32.037 1.00 86.62 93 ASP A CA 1
ATOM 721 C C . ASP A 1 93 ? 16.543 1.861 -30.739 1.00 86.62 93 ASP A C 1
ATOM 723 O O . ASP A 1 93 ? 15.983 0.761 -30.705 1.00 86.62 93 ASP A O 1
ATOM 727 N N . HIS A 1 94 ? 16.537 2.672 -29.673 1.00 88.44 94 HIS A N 1
ATOM 728 C CA . HIS A 1 94 ? 16.114 2.248 -28.333 1.00 88.44 94 HIS A CA 1
ATOM 729 C C . HIS A 1 94 ? 14.954 3.067 -27.748 1.00 88.44 94 HIS A C 1
ATOM 731 O O . HIS A 1 94 ? 14.744 3.070 -26.534 1.00 88.44 94 HIS A O 1
ATOM 737 N N . TRP A 1 95 ? 14.125 3.704 -28.582 1.00 90.94 95 TRP A N 1
ATOM 738 C CA . TRP A 1 95 ? 12.925 4.428 -28.123 1.00 90.94 95 TRP A CA 1
ATOM 739 C C . TRP A 1 95 ? 11.981 3.559 -27.263 1.00 90.94 95 TRP A C 1
ATOM 741 O O . TRP A 1 95 ? 11.332 4.054 -26.339 1.00 90.94 95 TRP A O 1
ATOM 751 N N . TRP A 1 96 ? 11.936 2.244 -27.512 1.00 92.00 96 TRP A N 1
ATOM 752 C CA . TRP A 1 96 ? 11.158 1.290 -26.716 1.00 92.00 96 TRP A CA 1
ATOM 753 C C . TRP A 1 96 ? 11.653 1.199 -25.265 1.00 92.00 96 TRP A C 1
ATOM 755 O O . TRP A 1 96 ? 10.842 1.023 -24.355 1.00 92.00 96 TRP A O 1
ATOM 765 N N . ALA A 1 97 ? 12.959 1.365 -25.022 1.00 91.62 97 ALA A N 1
ATOM 766 C CA . ALA A 1 97 ? 13.537 1.336 -23.681 1.00 91.62 97 ALA A CA 1
ATOM 767 C C . ALA A 1 97 ? 13.043 2.526 -22.847 1.00 91.62 97 ALA A C 1
ATOM 769 O O . ALA A 1 97 ? 12.798 2.381 -21.650 1.00 91.62 97 ALA A O 1
ATOM 770 N N . ILE A 1 98 ? 12.775 3.670 -23.489 1.00 90.25 98 ILE A N 1
ATOM 771 C CA . ILE A 1 98 ? 12.142 4.824 -22.840 1.00 90.25 98 ILE A CA 1
ATOM 772 C C . ILE A 1 98 ? 10.721 4.468 -22.397 1.00 90.25 98 ILE A C 1
ATOM 774 O O . ILE A 1 98 ? 10.363 4.705 -21.244 1.00 90.25 98 ILE A O 1
ATOM 778 N N . LEU A 1 99 ? 9.917 3.856 -23.275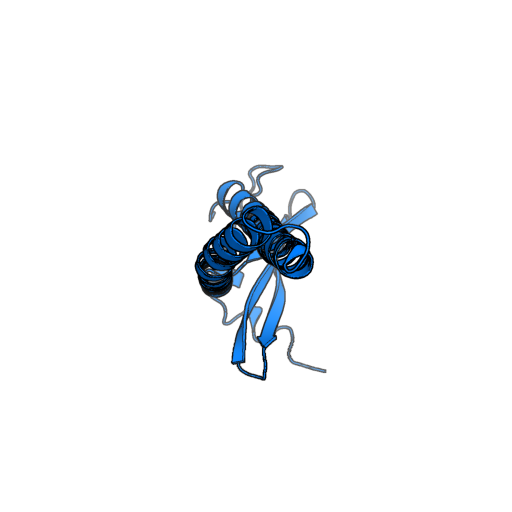 1.00 93.38 99 LEU A N 1
ATOM 779 C CA . LEU A 1 99 ? 8.552 3.447 -22.925 1.00 93.38 99 LEU A CA 1
ATOM 780 C C . LEU A 1 99 ? 8.527 2.437 -21.776 1.00 93.38 99 LEU A C 1
ATOM 782 O O . LEU A 1 99 ? 7.732 2.581 -20.847 1.00 93.38 99 LEU A O 1
ATOM 786 N N . VAL A 1 100 ? 9.413 1.440 -21.815 1.00 93.12 100 VAL A N 1
ATOM 787 C CA . VAL A 1 100 ? 9.555 0.455 -20.737 1.00 93.12 100 VAL A CA 1
ATOM 788 C C . VAL A 1 100 ? 9.995 1.148 -19.448 1.00 93.12 100 VAL A C 1
ATOM 790 O O . VAL A 1 100 ? 9.381 0.948 -18.403 1.00 93.12 100 VAL A O 1
ATOM 793 N N . GLY A 1 101 ? 10.997 2.022 -19.510 1.00 91.75 101 GLY A N 1
ATOM 794 C CA . GLY A 1 101 ? 11.468 2.782 -18.358 1.00 91.75 101 GLY A CA 1
ATOM 795 C C . GLY A 1 101 ? 10.361 3.611 -17.698 1.00 91.75 101 GLY A C 1
ATOM 796 O O . GLY A 1 101 ? 10.148 3.515 -16.486 1.00 91.75 101 GLY A O 1
ATOM 797 N N . LEU A 1 102 ? 9.587 4.349 -18.499 1.00 94.00 102 LEU A N 1
ATOM 798 C CA . LEU A 1 102 ? 8.434 5.122 -18.030 1.00 94.00 102 LEU A CA 1
ATOM 799 C C . LEU A 1 102 ? 7.344 4.233 -17.423 1.00 94.00 102 LEU A C 1
ATOM 801 O O . LEU A 1 102 ? 6.779 4.589 -16.389 1.00 94.00 102 LEU A O 1
ATOM 805 N N . LEU A 1 103 ? 7.065 3.071 -18.022 1.00 94.50 103 LEU A N 1
ATOM 806 C CA . LEU A 1 103 ? 6.091 2.117 -17.492 1.00 94.50 103 LEU A CA 1
ATOM 807 C C . LEU A 1 103 ? 6.495 1.633 -16.093 1.00 94.50 103 LEU A C 1
ATOM 809 O O . LEU A 1 103 ? 5.680 1.670 -15.172 1.00 94.50 103 LEU A O 1
ATOM 813 N N . PHE A 1 104 ? 7.750 1.214 -15.916 1.00 92.75 104 PHE A N 1
ATOM 814 C CA . PHE A 1 104 ? 8.253 0.709 -14.636 1.00 92.75 104 PHE A CA 1
ATOM 815 C C . PHE A 1 104 ? 8.200 1.783 -13.542 1.00 92.75 104 PHE A C 1
ATOM 817 O O . PHE A 1 104 ? 7.703 1.523 -12.442 1.00 92.75 104 PHE A O 1
ATOM 824 N N . VAL A 1 105 ? 8.641 3.008 -13.850 1.00 92.88 105 VAL A N 1
ATOM 825 C CA . VAL A 1 105 ? 8.580 4.138 -12.910 1.00 92.88 105 VAL A CA 1
ATOM 826 C C . VAL A 1 105 ? 7.128 4.518 -12.597 1.00 92.88 105 VAL A C 1
ATOM 828 O O . VAL A 1 105 ? 6.780 4.721 -11.432 1.00 92.88 105 VAL A O 1
ATOM 831 N N . GLY A 1 106 ? 6.254 4.552 -13.606 1.00 92.62 106 GLY A N 1
ATOM 832 C CA . GLY A 1 106 ? 4.837 4.877 -13.445 1.00 92.62 106 GLY A CA 1
ATOM 833 C C . GLY A 1 106 ? 4.094 3.873 -12.560 1.00 92.62 106 GLY A C 1
ATOM 834 O O . GLY A 1 106 ? 3.405 4.266 -11.616 1.00 92.62 106 GLY A O 1
ATOM 835 N N . VAL A 1 107 ? 4.278 2.571 -12.803 1.00 93.19 107 VAL A N 1
ATOM 836 C CA . VAL A 1 107 ? 3.678 1.504 -11.986 1.00 93.19 107 VAL A CA 1
ATOM 837 C C . VAL A 1 107 ? 4.198 1.562 -10.547 1.00 93.19 107 VAL A C 1
ATOM 839 O O . VAL A 1 107 ? 3.401 1.498 -9.608 1.00 93.19 107 VAL A O 1
ATOM 842 N N . ALA A 1 108 ? 5.506 1.752 -10.350 1.00 91.75 108 ALA A N 1
ATOM 843 C CA . ALA A 1 108 ? 6.089 1.895 -9.017 1.00 91.75 108 ALA A CA 1
ATOM 844 C C . ALA A 1 108 ? 5.527 3.115 -8.261 1.00 91.75 108 ALA A C 1
ATOM 846 O O . ALA A 1 108 ? 5.242 3.029 -7.060 1.00 91.75 108 ALA A O 1
ATOM 847 N N . GLY A 1 109 ? 5.302 4.228 -8.964 1.00 90.38 109 GLY A N 1
ATOM 848 C CA . GLY A 1 109 ? 4.664 5.427 -8.421 1.00 90.38 109 GLY A CA 1
ATOM 849 C C . GLY A 1 109 ? 3.220 5.181 -7.973 1.00 90.38 109 GLY A C 1
ATOM 850 O O . GLY A 1 109 ? 2.850 5.551 -6.857 1.00 90.38 109 GLY A O 1
ATOM 851 N N . LEU A 1 110 ? 2.415 4.493 -8.791 1.00 91.75 110 LEU A N 1
ATOM 852 C CA . LEU A 1 110 ? 1.029 4.142 -8.448 1.00 91.75 110 LEU A CA 1
ATOM 853 C C . LEU A 1 110 ? 0.947 3.228 -7.221 1.00 91.75 110 LEU A C 1
ATOM 855 O O . LEU A 1 110 ? 0.121 3.462 -6.332 1.00 91.75 110 LEU A O 1
ATOM 859 N N . ILE A 1 111 ? 1.822 2.219 -7.147 1.00 88.94 111 ILE A N 1
ATOM 860 C CA . ILE A 1 111 ? 1.913 1.331 -5.982 1.00 88.94 111 ILE A CA 1
ATOM 861 C C . ILE A 1 111 ? 2.249 2.167 -4.746 1.00 88.94 111 ILE A C 1
ATOM 863 O O . ILE A 1 111 ? 1.459 2.181 -3.801 1.00 88.94 111 ILE A O 1
ATOM 867 N N . SER A 1 112 ? 3.331 2.949 -4.799 1.00 90.19 112 SER A N 1
ATOM 868 C CA . SER A 1 112 ? 3.801 3.788 -3.686 1.00 90.19 112 SER A CA 1
ATOM 869 C C . SER A 1 112 ? 2.732 4.759 -3.180 1.00 90.19 112 SER A C 1
ATOM 871 O O . SER A 1 112 ? 2.538 4.899 -1.972 1.00 90.19 112 SER A O 1
ATOM 873 N N . TRP A 1 113 ? 1.981 5.390 -4.086 1.00 89.88 113 TRP A N 1
ATOM 874 C CA . TRP A 1 113 ? 0.868 6.272 -3.734 1.00 89.88 113 TRP A CA 1
ATOM 875 C C . TRP A 1 113 ? -0.249 5.534 -2.987 1.00 89.88 113 TRP A C 1
ATOM 877 O O . TRP A 1 113 ? -0.760 6.019 -1.971 1.00 89.88 113 TRP A O 1
ATOM 887 N N . SER A 1 114 ? -0.626 4.345 -3.466 1.00 87.94 114 SER A N 1
ATOM 888 C CA . SER A 1 114 ? -1.689 3.541 -2.857 1.00 87.94 114 SER A CA 1
ATOM 889 C C . SER A 1 114 ? -1.310 3.048 -1.453 1.00 87.94 114 SER A C 1
ATOM 891 O O . SER A 1 114 ? -2.098 3.196 -0.510 1.00 87.94 114 SER A O 1
ATOM 893 N N . THR A 1 115 ? -0.082 2.549 -1.286 1.00 86.50 115 THR A N 1
ATOM 894 C CA . THR A 1 115 ? 0.465 2.084 -0.007 1.00 86.50 115 THR A CA 1
ATOM 895 C C . THR A 1 115 ? 0.636 3.261 0.952 1.00 86.50 115 THR A C 1
ATOM 897 O O . THR A 1 115 ? 0.232 3.178 2.113 1.00 86.50 115 THR A O 1
ATOM 900 N N . GLY A 1 116 ? 1.145 4.394 0.455 1.00 87.69 116 GLY A N 1
ATOM 901 C CA . GLY A 1 116 ? 1.324 5.628 1.216 1.00 87.69 116 GLY A CA 1
ATOM 902 C C . GLY A 1 116 ? 0.012 6.152 1.796 1.00 87.69 116 GLY A C 1
ATOM 903 O O . GLY A 1 116 ? -0.063 6.432 2.991 1.00 87.69 116 GLY A O 1
ATOM 904 N N . LYS A 1 117 ? -1.070 6.187 1.004 1.00 89.62 117 LYS A N 1
ATOM 905 C CA . LYS A 1 117 ? -2.405 6.545 1.516 1.00 89.62 117 LYS A CA 1
ATOM 906 C C . LYS A 1 117 ? -2.871 5.609 2.630 1.00 89.62 117 LYS A C 1
ATOM 908 O O . LYS A 1 117 ? -3.391 6.087 3.636 1.00 89.62 117 LYS A O 1
ATOM 913 N N . ALA A 1 118 ? -2.681 4.300 2.482 1.00 86.25 118 ALA A N 1
ATOM 914 C CA . ALA A 1 118 ? -3.084 3.338 3.506 1.00 86.25 118 ALA A CA 1
ATOM 915 C C . ALA A 1 118 ? -2.275 3.493 4.809 1.00 86.25 118 ALA A C 1
ATOM 917 O O . ALA A 1 118 ? -2.840 3.386 5.899 1.00 86.25 118 ALA A O 1
ATOM 918 N N . LEU A 1 119 ? -0.975 3.788 4.710 1.00 86.38 119 LEU A N 1
ATOM 919 C CA . LEU A 1 119 ? -0.105 4.061 5.859 1.00 86.38 119 LEU A CA 1
ATOM 920 C C . LEU A 1 119 ? -0.443 5.390 6.545 1.00 86.38 119 LEU A C 1
ATOM 922 O O . LEU A 1 119 ? -0.467 5.457 7.770 1.00 86.38 119 LEU A O 1
ATOM 926 N N . LEU A 1 120 ? -0.795 6.425 5.781 1.00 88.81 120 LEU A N 1
ATOM 927 C CA . LEU A 1 120 ? -1.280 7.691 6.336 1.00 88.81 120 LEU A CA 1
ATOM 928 C C . LEU A 1 120 ? -2.598 7.514 7.102 1.00 88.81 120 LEU A C 1
ATOM 930 O O . LEU A 1 120 ? -2.817 8.156 8.124 1.00 88.81 120 LEU A O 1
ATOM 934 N N . GLN A 1 121 ? -3.487 6.632 6.640 1.00 86.31 121 GLN A N 1
ATOM 935 C CA . GLN A 1 121 ? -4.699 6.306 7.395 1.00 86.31 121 GLN A CA 1
ATOM 936 C C . GLN A 1 121 ? -4.375 5.533 8.680 1.00 86.31 121 GLN A C 1
ATOM 938 O O . GLN A 1 121 ? -5.034 5.748 9.694 1.00 86.31 121 GLN A O 1
ATOM 943 N N . LEU A 1 122 ? -3.345 4.681 8.668 1.00 85.50 122 LEU A N 1
ATOM 944 C CA . LEU A 1 122 ? -2.850 4.006 9.873 1.00 85.50 122 LEU A CA 1
ATOM 945 C C . LEU A 1 122 ? -2.270 4.994 10.891 1.00 85.50 122 LEU A C 1
ATOM 947 O O . LEU A 1 122 ? -2.542 4.839 12.078 1.00 85.50 122 LEU A O 1
ATOM 951 N N . SER A 1 123 ? -1.514 6.004 10.449 1.00 87.56 123 SER A N 1
ATOM 952 C CA . SER A 1 123 ? -0.937 7.005 11.357 1.00 87.56 123 SER A CA 1
ATOM 953 C C . SER A 1 123 ? -1.992 7.944 11.942 1.00 87.56 123 SER A C 1
ATOM 955 O O . SER A 1 123 ? -1.929 8.275 13.122 1.00 87.56 123 SER A O 1
ATOM 957 N N . LYS A 1 124 ? -3.002 8.325 11.149 1.00 88.12 124 LYS A N 1
ATOM 958 C CA . LYS A 1 124 ? -4.131 9.149 11.612 1.00 88.12 124 LYS A CA 1
ATOM 959 C C . LYS A 1 124 ? -5.066 8.418 12.578 1.00 88.12 124 LYS A C 1
ATOM 961 O O . LYS A 1 124 ? -5.739 9.073 13.366 1.00 88.12 124 LYS A O 1
ATOM 966 N N . ASN A 1 125 ? -5.131 7.088 12.507 1.00 87.81 125 ASN A N 1
ATOM 967 C CA . ASN A 1 125 ? -6.025 6.259 13.318 1.00 87.81 125 ASN A CA 1
ATOM 968 C C . ASN A 1 125 ? -5.200 5.263 14.160 1.00 87.81 125 ASN A C 1
ATOM 970 O O . ASN A 1 125 ? -5.137 4.065 13.824 1.00 87.81 125 ASN A O 1
ATOM 974 N N . PRO A 1 126 ? -4.528 5.749 15.225 1.00 85.81 126 PRO A N 1
ATOM 975 C CA . PRO A 1 126 ? -3.716 4.907 16.096 1.00 85.81 126 PRO A CA 1
ATOM 976 C C . PRO A 1 126 ? -4.580 3.869 16.833 1.00 85.81 126 PRO A C 1
ATOM 978 O O . PRO A 1 126 ? -5.803 4.037 16.928 1.00 85.81 126 PRO A O 1
ATOM 981 N N . PRO A 1 127 ? -3.970 2.786 17.344 1.00 84.31 127 PRO A N 1
ATOM 982 C CA . PRO A 1 127 ? -4.662 1.870 18.249 1.00 84.31 127 PRO A CA 1
ATOM 983 C C . PRO A 1 127 ? -5.223 2.626 19.467 1.00 84.31 127 PRO A C 1
ATOM 985 O O . PRO A 1 127 ? -4.658 3.641 19.889 1.00 84.31 127 PRO A O 1
ATOM 988 N N . ALA A 1 128 ? -6.398 2.188 19.926 1.00 82.00 128 ALA A N 1
ATOM 989 C CA . ALA A 1 128 ? -7.161 2.815 21.004 1.00 82.00 128 ALA A CA 1
ATOM 990 C C . ALA A 1 128 ? -6.484 2.679 22.366 1.00 82.00 128 ALA A C 1
ATOM 992 O O . ALA A 1 128 ? -6.030 1.559 22.678 1.00 82.00 128 ALA A O 1
#

Radius of gyration: 19.53 Å; chains: 1; bounding box: 43×32×54 Å